Protein AF-A0A429HU48-F1 (afdb_monomer_lite)

Radius of gyration: 18.08 Å; chains: 1; bounding box: 43×21×58 Å

Structure (mmCIF, N/CA/C/O backbone):
data_AF-A0A429HU48-F1
#
_entry.id   AF-A0A429HU48-F1
#
loop_
_atom_site.group_PDB
_atom_site.id
_atom_site.type_symbol
_atom_site.label_atom_id
_atom_site.label_alt_id
_atom_site.label_comp_id
_atom_site.label_asym_id
_atom_site.label_entity_id
_atom_site.label_seq_id
_atom_site.pdbx_PDB_ins_code
_atom_site.Cartn_x
_atom_site.Cartn_y
_atom_site.Cartn_z
_atom_site.occupancy
_atom_site.B_iso_or_equiv
_atom_site.auth_seq_id
_atom_site.auth_comp_id
_atom_site.auth_asym_id
_atom_site.auth_atom_id
_atom_site.pdbx_PDB_model_num
ATOM 1 N N . MET A 1 1 ? 22.493 7.304 -34.232 1.00 43.69 1 MET A N 1
ATOM 2 C CA . MET A 1 1 ? 21.731 7.972 -33.151 1.00 43.69 1 MET A CA 1
ATOM 3 C C . MET A 1 1 ? 20.781 6.938 -32.561 1.00 43.69 1 MET A C 1
ATOM 5 O O . MET A 1 1 ? 19.873 6.539 -33.265 1.00 43.69 1 MET A O 1
ATOM 9 N N . GLY A 1 2 ? 21.033 6.411 -31.359 1.00 46.59 2 GLY A N 1
ATOM 10 C CA . GLY A 1 2 ? 20.205 5.325 -30.792 1.00 46.59 2 GLY A CA 1
ATOM 11 C C . GLY A 1 2 ? 20.497 4.982 -29.325 1.00 46.59 2 GLY A C 1
ATOM 12 O O . GLY A 1 2 ? 19.596 4.591 -28.599 1.00 46.59 2 GLY A O 1
ATOM 13 N N . ALA A 1 3 ? 21.720 5.232 -28.844 1.00 49.31 3 ALA A N 1
ATOM 14 C CA . ALA A 1 3 ? 22.114 4.917 -27.465 1.00 49.31 3 ALA A CA 1
ATOM 15 C C . ALA A 1 3 ? 21.626 5.936 -26.408 1.00 49.31 3 ALA A C 1
ATOM 17 O O . ALA A 1 3 ? 21.449 5.587 -25.245 1.00 49.31 3 ALA A O 1
ATOM 18 N N . SER A 1 4 ? 21.368 7.192 -26.800 1.00 55.88 4 SER A N 1
ATOM 19 C CA . SER A 1 4 ? 21.021 8.264 -25.849 1.00 55.88 4 SER A CA 1
ATOM 20 C C . SER A 1 4 ? 19.581 8.193 -25.334 1.00 55.88 4 SER A C 1
ATOM 22 O O . SER A 1 4 ? 19.319 8.709 -24.256 1.00 55.88 4 SER A O 1
ATOM 24 N N . GLY A 1 5 ? 18.656 7.571 -26.076 1.00 51.62 5 GLY A N 1
ATOM 25 C CA . GLY A 1 5 ? 17.252 7.440 -25.664 1.00 51.62 5 GLY A CA 1
ATOM 26 C C . GLY A 1 5 ? 17.041 6.303 -24.664 1.00 51.62 5 GLY A C 1
ATOM 27 O O . GLY A 1 5 ? 16.379 6.491 -23.649 1.00 51.62 5 GLY A O 1
ATOM 28 N N . ALA A 1 6 ? 17.677 5.150 -24.896 1.00 52.59 6 ALA A N 1
ATOM 29 C CA . ALA A 1 6 ? 17.560 3.980 -24.026 1.00 52.59 6 ALA A CA 1
ATOM 30 C C . ALA A 1 6 ? 18.127 4.234 -22.617 1.00 52.59 6 ALA A C 1
ATOM 32 O O . ALA A 1 6 ? 17.480 3.909 -21.627 1.00 52.59 6 ALA A O 1
ATOM 33 N N . ALA A 1 7 ? 19.282 4.902 -22.512 1.00 57.09 7 ALA A N 1
ATOM 34 C CA . ALA A 1 7 ? 19.872 5.262 -21.221 1.00 57.09 7 ALA A CA 1
ATOM 35 C C . ALA A 1 7 ? 19.016 6.275 -20.432 1.00 57.09 7 ALA A C 1
ATOM 37 O O . ALA A 1 7 ? 18.936 6.208 -19.206 1.00 57.09 7 ALA A O 1
ATOM 38 N N . GLN A 1 8 ? 18.348 7.200 -21.130 1.00 58.97 8 GLN A N 1
ATOM 39 C CA . GLN A 1 8 ? 17.476 8.202 -20.512 1.00 58.97 8 GLN A CA 1
ATOM 40 C C . GLN A 1 8 ? 16.180 7.575 -19.989 1.00 58.97 8 GLN A C 1
ATOM 42 O O . GLN A 1 8 ? 15.755 7.874 -18.874 1.00 58.97 8 GLN A O 1
ATOM 47 N N . VAL A 1 9 ? 15.603 6.651 -20.761 1.00 57.47 9 VAL A N 1
ATOM 48 C CA . VAL A 1 9 ? 14.434 5.858 -20.363 1.00 57.47 9 VAL A CA 1
ATOM 49 C C . VAL A 1 9 ? 14.780 4.948 -19.182 1.00 57.47 9 VAL A C 1
ATOM 51 O O . VAL A 1 9 ? 14.068 4.959 -18.183 1.00 57.47 9 VAL A O 1
ATOM 54 N N . TYR A 1 10 ? 15.915 4.247 -19.226 1.00 58.50 10 TYR A N 1
ATOM 55 C CA . TYR A 1 10 ? 16.376 3.392 -18.128 1.00 58.50 10 TYR A CA 1
ATOM 56 C C . TYR A 1 10 ? 16.633 4.178 -16.829 1.00 58.50 10 TYR A C 1
ATOM 58 O O . TYR A 1 10 ? 16.261 3.741 -15.737 1.00 58.50 10 TYR A O 1
ATOM 66 N N . GLY A 1 11 ? 17.220 5.376 -16.933 1.00 61.34 11 GLY A N 1
ATOM 67 C CA . GLY A 1 11 ? 17.432 6.270 -15.793 1.00 61.34 11 GLY A CA 1
ATOM 68 C C . GLY A 1 11 ? 16.130 6.811 -15.193 1.00 61.34 11 GLY A C 1
ATOM 69 O O . GLY A 1 11 ? 16.027 6.928 -13.971 1.00 61.34 11 GLY A O 1
ATOM 70 N N . ALA A 1 12 ? 15.127 7.103 -16.026 1.00 65.81 12 ALA A N 1
ATOM 71 C CA . ALA A 1 12 ? 13.798 7.510 -15.570 1.00 65.81 12 ALA A CA 1
ATOM 72 C C . ALA A 1 12 ? 13.079 6.362 -14.844 1.00 65.81 12 ALA A C 1
ATOM 74 O O . ALA A 1 12 ? 12.604 6.560 -13.730 1.00 65.81 12 ALA A O 1
ATOM 75 N N . ILE A 1 13 ? 13.103 5.152 -15.417 1.00 63.16 13 ILE A N 1
ATOM 76 C CA . ILE A 1 13 ? 12.556 3.933 -14.801 1.00 63.16 13 ILE A CA 1
ATOM 77 C C . ILE A 1 13 ? 13.211 3.697 -13.436 1.00 63.16 13 ILE A C 1
ATOM 79 O O . ILE A 1 13 ? 12.523 3.621 -12.421 1.00 63.16 13 ILE A O 1
ATOM 83 N N . SER A 1 14 ? 14.543 3.670 -13.378 1.00 65.44 14 SER A N 1
ATOM 84 C CA . SER A 1 14 ? 15.282 3.426 -12.131 1.00 65.44 14 SER A CA 1
ATOM 85 C C . SER A 1 14 ? 14.935 4.435 -11.030 1.00 65.44 14 SER A C 1
ATOM 87 O O . SER A 1 14 ? 14.810 4.061 -9.863 1.00 65.44 14 SER A O 1
ATOM 89 N N . ARG A 1 15 ? 14.739 5.712 -11.389 1.00 70.12 15 ARG A N 1
ATOM 90 C CA . ARG A 1 15 ? 14.335 6.762 -10.444 1.00 70.12 15 ARG A CA 1
ATOM 91 C C . ARG A 1 15 ? 12.919 6.536 -9.922 1.00 70.12 15 ARG A C 1
ATOM 93 O O . ARG A 1 15 ? 12.733 6.543 -8.707 1.00 70.12 15 ARG A O 1
ATOM 100 N N . THR A 1 16 ? 11.959 6.263 -10.804 1.00 67.62 16 THR A N 1
ATOM 101 C CA . THR A 1 16 ? 10.581 5.956 -10.401 1.00 67.62 16 THR A CA 1
ATOM 102 C C . THR A 1 16 ? 10.537 4.747 -9.468 1.00 67.62 16 THR A C 1
ATOM 104 O O . THR A 1 16 ? 9.899 4.801 -8.420 1.00 67.62 16 THR A O 1
ATOM 107 N N . TYR A 1 17 ? 11.260 3.670 -9.786 1.00 64.56 17 TYR A N 1
ATOM 108 C CA . TYR A 1 17 ? 11.300 2.477 -8.936 1.00 64.56 17 TYR A CA 1
ATOM 109 C C . TYR A 1 17 ? 11.971 2.735 -7.574 1.00 64.56 17 TYR A C 1
ATOM 111 O O . TYR A 1 17 ? 11.567 2.139 -6.575 1.00 64.56 17 TYR A O 1
ATOM 119 N N . ALA A 1 18 ? 12.945 3.647 -7.489 1.00 68.94 18 ALA A N 1
ATOM 120 C CA . ALA A 1 18 ? 13.547 4.055 -6.218 1.00 68.94 18 ALA A CA 1
ATOM 121 C C . ALA A 1 18 ? 12.594 4.911 -5.358 1.00 68.94 18 ALA A C 1
ATOM 123 O O . ALA A 1 18 ? 12.489 4.702 -4.143 1.00 68.94 18 ALA A O 1
ATOM 124 N N . GLU A 1 19 ? 11.861 5.842 -5.974 1.00 72.81 19 GLU A N 1
ATOM 125 C CA . GLU A 1 19 ? 10.809 6.627 -5.309 1.00 72.81 19 GLU A CA 1
ATOM 126 C C . GLU A 1 19 ? 9.692 5.715 -4.791 1.00 72.81 19 GLU A C 1
ATOM 128 O O . GLU A 1 19 ? 9.242 5.842 -3.648 1.00 72.81 19 GLU A O 1
ATOM 133 N N . LEU A 1 20 ? 9.321 4.725 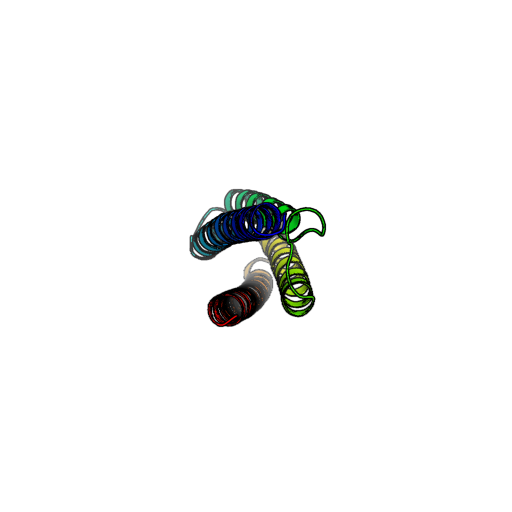-5.599 1.00 68.12 20 LEU A N 1
ATOM 134 C CA . LEU A 1 20 ? 8.348 3.701 -5.266 1.00 68.12 20 LEU A CA 1
ATOM 135 C C . LEU A 1 20 ? 8.805 2.838 -4.083 1.00 68.12 20 LEU A C 1
ATOM 137 O O . LEU A 1 20 ? 8.070 2.692 -3.108 1.00 68.12 20 LEU A O 1
ATOM 141 N N . ALA A 1 21 ? 10.039 2.326 -4.115 1.00 67.56 21 ALA A N 1
ATOM 142 C CA . ALA A 1 21 ? 10.621 1.564 -3.010 1.00 67.56 21 ALA A CA 1
ATOM 143 C C . ALA A 1 21 ? 10.645 2.377 -1.702 1.00 67.56 21 ALA A C 1
ATOM 145 O O . ALA A 1 21 ? 10.334 1.851 -0.631 1.00 67.56 21 ALA A O 1
ATOM 146 N N . THR A 1 22 ? 10.943 3.676 -1.793 1.00 72.44 22 THR A N 1
ATOM 147 C CA . THR A 1 22 ? 10.913 4.599 -0.650 1.00 72.44 22 THR A CA 1
ATOM 148 C C . THR A 1 22 ? 9.498 4.760 -0.091 1.00 72.44 22 THR A C 1
ATOM 150 O O . THR A 1 22 ? 9.299 4.657 1.122 1.00 72.44 22 THR A O 1
ATOM 153 N N . ALA A 1 23 ? 8.502 4.976 -0.957 1.00 69.81 23 ALA A N 1
ATOM 154 C CA . ALA A 1 23 ? 7.103 5.111 -0.554 1.00 69.81 23 ALA A CA 1
ATOM 155 C C . ALA A 1 23 ? 6.573 3.828 0.112 1.00 69.81 23 ALA A C 1
ATOM 157 O O . ALA A 1 23 ? 5.928 3.906 1.160 1.00 69.81 23 ALA A O 1
ATOM 158 N N . LEU A 1 24 ? 6.909 2.657 -0.440 1.00 65.00 24 LEU A N 1
ATOM 159 C CA . LEU A 1 24 ? 6.547 1.348 0.112 1.00 65.00 24 LEU A CA 1
ATOM 160 C C . LEU A 1 24 ? 7.190 1.096 1.478 1.00 65.00 24 LEU A C 1
ATOM 162 O O . LEU A 1 24 ? 6.507 0.678 2.411 1.00 65.00 24 LEU A O 1
ATOM 166 N N . SER A 1 25 ? 8.488 1.375 1.620 1.00 70.06 25 SER A N 1
ATOM 167 C CA . SER A 1 25 ? 9.215 1.195 2.882 1.00 70.06 25 SER A CA 1
ATOM 168 C C . SER A 1 25 ? 8.662 2.098 3.992 1.00 70.06 25 SER A C 1
ATOM 170 O O . SER A 1 25 ? 8.440 1.660 5.127 1.00 70.06 25 SER A O 1
ATOM 172 N N . ALA A 1 26 ? 8.341 3.349 3.648 1.00 73.06 26 ALA A N 1
ATOM 173 C CA . ALA A 1 26 ? 7.704 4.281 4.569 1.00 73.06 26 ALA A CA 1
ATOM 174 C C . ALA A 1 26 ? 6.299 3.811 4.974 1.00 73.06 26 ALA A C 1
ATOM 176 O O . ALA A 1 26 ? 5.963 3.844 6.156 1.00 73.06 26 ALA A O 1
ATOM 177 N N . LEU A 1 27 ? 5.494 3.330 4.023 1.00 69.50 27 LEU A N 1
ATOM 178 C CA . LEU A 1 27 ? 4.168 2.787 4.308 1.00 69.50 27 LEU A CA 1
ATOM 179 C C . LEU A 1 27 ? 4.244 1.538 5.199 1.00 69.50 27 LEU A C 1
ATOM 181 O O . LEU A 1 27 ? 3.478 1.423 6.153 1.00 69.50 27 LEU A O 1
ATOM 185 N N . HIS A 1 28 ? 5.202 0.644 4.948 1.00 69.81 28 HIS A N 1
ATOM 186 C CA . HIS A 1 28 ? 5.430 -0.544 5.770 1.00 69.81 28 HIS A CA 1
ATOM 187 C C . HIS A 1 28 ? 5.801 -0.178 7.211 1.00 69.81 28 HIS A C 1
ATOM 189 O O . HIS A 1 28 ? 5.252 -0.740 8.156 1.00 69.81 28 HIS A O 1
ATOM 195 N N . THR A 1 29 ? 6.702 0.792 7.380 1.00 74.69 29 THR A N 1
ATOM 196 C CA . THR A 1 29 ? 7.101 1.299 8.700 1.00 74.69 29 THR A CA 1
ATOM 197 C C . THR A 1 29 ? 5.904 1.865 9.453 1.00 74.69 29 THR A C 1
ATOM 199 O O . THR A 1 29 ? 5.662 1.487 10.596 1.00 74.69 29 THR A O 1
ATOM 202 N N . VAL A 1 30 ? 5.105 2.709 8.795 1.00 72.94 30 VAL A N 1
ATOM 203 C CA . VAL A 1 30 ? 3.913 3.305 9.404 1.00 72.94 30 VAL A CA 1
ATOM 204 C C . VAL A 1 30 ? 2.915 2.217 9.804 1.00 72.94 30 VAL A C 1
ATOM 206 O O . VAL A 1 30 ? 2.501 2.187 10.955 1.00 72.94 30 VAL A O 1
ATOM 209 N N . LEU A 1 31 ? 2.598 1.265 8.918 1.00 67.25 31 LEU A N 1
ATOM 210 C CA . LEU A 1 31 ? 1.697 0.150 9.238 1.00 67.25 31 LEU A CA 1
ATOM 211 C C . LEU A 1 31 ? 2.220 -0.731 10.384 1.00 67.25 31 LEU A C 1
ATOM 213 O O . LEU A 1 31 ? 1.421 -1.311 11.119 1.00 67.25 31 LEU A O 1
ATOM 217 N N . ALA A 1 32 ? 3.540 -0.844 10.547 1.00 71.06 32 ALA A N 1
ATOM 218 C CA . ALA A 1 32 ? 4.166 -1.595 11.630 1.00 71.06 32 ALA A CA 1
ATOM 219 C C . ALA A 1 32 ? 4.085 -0.879 12.991 1.00 71.06 32 ALA A C 1
ATOM 221 O O . ALA A 1 32 ? 3.939 -1.552 14.016 1.00 71.06 32 ALA A O 1
ATOM 222 N N . GLU A 1 33 ? 4.152 0.454 13.012 1.00 72.88 33 GLU A N 1
ATOM 223 C CA . GLU A 1 33 ? 4.136 1.254 14.236 1.00 72.88 33 GLU A CA 1
ATOM 224 C C . GLU A 1 33 ? 2.778 1.214 14.961 1.00 72.88 33 GLU A C 1
ATOM 226 O O . GLU A 1 33 ? 1.703 1.288 14.368 1.00 72.88 33 GLU A O 1
ATOM 231 N N . ARG A 1 34 ? 2.821 1.157 16.299 1.00 64.00 34 ARG A N 1
ATOM 232 C CA . ARG A 1 34 ? 1.649 1.395 17.154 1.00 64.00 34 ARG A CA 1
ATOM 233 C C . ARG A 1 34 ? 1.613 2.877 17.530 1.00 64.00 34 ARG A C 1
ATOM 235 O O . ARG A 1 34 ? 2.297 3.291 18.462 1.00 64.00 34 ARG A O 1
ATOM 242 N N . ARG A 1 35 ? 0.845 3.674 16.785 1.00 67.38 35 ARG A N 1
ATOM 243 C CA . ARG A 1 35 ? 0.662 5.125 16.990 1.00 67.38 35 ARG A CA 1
ATOM 244 C C . ARG A 1 35 ? -0.792 5.471 17.328 1.00 67.38 35 ARG A C 1
ATOM 246 O O . ARG A 1 35 ? -1.678 4.659 17.044 1.00 67.38 35 ARG A O 1
ATOM 253 N N . PRO A 1 36 ? -1.054 6.663 17.904 1.00 72.38 36 PRO A N 1
ATOM 254 C CA . PRO A 1 36 ? -2.405 7.205 17.998 1.00 72.38 36 PRO A CA 1
ATOM 255 C C . PRO A 1 36 ? -3.104 7.175 16.636 1.00 72.38 36 PRO A C 1
ATOM 257 O O . PRO A 1 36 ? -2.483 7.417 15.601 1.00 72.38 36 PRO A O 1
ATOM 260 N N . VAL A 1 37 ? -4.400 6.859 16.642 1.00 69.81 37 VAL A N 1
ATOM 261 C CA . VAL A 1 37 ? -5.145 6.506 15.425 1.00 69.81 37 VAL A CA 1
ATOM 262 C C . VAL A 1 37 ? -5.111 7.618 14.369 1.00 69.81 37 VAL A C 1
ATOM 264 O O . VAL A 1 37 ? -4.911 7.325 13.194 1.00 69.81 37 VAL A O 1
ATOM 267 N N . GLN A 1 38 ? -5.232 8.884 14.781 1.00 69.50 38 GLN A N 1
ATOM 268 C CA . GLN A 1 38 ? -5.213 10.042 13.876 1.00 69.50 38 GLN A CA 1
ATOM 269 C C . GLN A 1 38 ? -3.853 10.250 13.196 1.00 69.50 38 GLN A C 1
ATOM 271 O O . GLN A 1 38 ? -3.799 10.310 11.971 1.00 69.50 38 GLN A O 1
ATOM 276 N N . GLU A 1 39 ? -2.755 10.264 13.959 1.00 73.94 39 GLU A N 1
ATOM 277 C CA . GLU A 1 39 ? -1.400 10.416 13.402 1.00 73.94 39 GLU A CA 1
ATOM 278 C C . GLU A 1 39 ? -1.048 9.286 12.426 1.00 73.94 39 GLU A C 1
ATOM 280 O O . GLU A 1 39 ? -0.342 9.498 11.437 1.00 73.94 39 GLU A O 1
ATOM 285 N N . LEU A 1 40 ? -1.535 8.069 12.700 1.00 73.19 40 LEU A N 1
ATOM 286 C CA . LEU A 1 40 ? -1.329 6.934 11.810 1.00 73.19 40 LEU A CA 1
ATOM 287 C C . LEU A 1 40 ? -2.072 7.127 10.485 1.00 73.19 40 LEU A C 1
ATOM 289 O O . LEU A 1 40 ? -1.480 6.924 9.428 1.00 73.19 40 LEU A O 1
ATOM 293 N N . VAL A 1 41 ? -3.343 7.535 10.536 1.00 76.75 41 VAL A N 1
ATOM 294 C CA . VAL A 1 41 ? -4.173 7.758 9.343 1.00 76.75 41 VAL A CA 1
ATOM 295 C C . VAL A 1 41 ? -3.563 8.829 8.447 1.00 76.75 41 VAL A C 1
ATOM 297 O O . VAL A 1 41 ? -3.356 8.566 7.266 1.00 76.75 41 VAL A O 1
ATOM 300 N N . GLU A 1 42 ? -3.203 9.985 9.005 1.00 79.31 42 GLU A N 1
ATOM 301 C CA . GLU A 1 42 ? -2.610 11.089 8.239 1.00 79.31 42 GLU A CA 1
ATOM 302 C C . GLU A 1 42 ? -1.331 10.650 7.516 1.00 79.31 42 GLU A C 1
ATOM 304 O O . GLU A 1 42 ? -1.152 10.910 6.324 1.00 79.3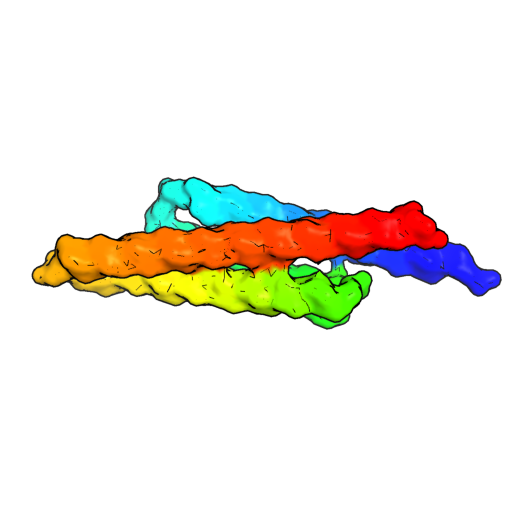1 42 GLU A O 1
ATOM 309 N N . ARG A 1 43 ? -0.458 9.907 8.209 1.00 77.06 43 ARG A N 1
ATOM 310 C CA . ARG A 1 43 ? 0.781 9.388 7.618 1.00 77.06 43 ARG A CA 1
ATOM 311 C C . ARG A 1 43 ? 0.522 8.320 6.560 1.00 77.06 43 ARG A C 1
ATOM 313 O O . ARG A 1 43 ? 1.190 8.333 5.528 1.00 77.06 43 ARG A O 1
ATOM 320 N N . VAL A 1 44 ? -0.414 7.396 6.785 1.00 78.81 44 VAL A N 1
ATOM 321 C CA . VAL A 1 44 ? -0.776 6.377 5.784 1.00 78.81 44 VAL A CA 1
ATOM 322 C C . VAL A 1 44 ? -1.332 7.041 4.528 1.00 78.81 44 VAL A C 1
ATOM 324 O O . VAL A 1 44 ? -0.915 6.687 3.427 1.00 78.81 44 VAL A O 1
ATOM 327 N N . GLU A 1 45 ? -2.203 8.038 4.669 1.00 80.69 45 GLU A N 1
ATOM 328 C CA . GLU A 1 45 ? -2.774 8.768 3.535 1.00 80.69 45 GLU A CA 1
ATOM 329 C C . GLU A 1 45 ? -1.728 9.573 2.763 1.00 80.69 45 GLU A C 1
ATOM 331 O O . GLU A 1 45 ? -1.702 9.512 1.532 1.00 80.69 45 GLU A O 1
ATOM 336 N N . GLU A 1 46 ? -0.818 10.263 3.458 1.00 80.31 46 GLU A N 1
ATOM 337 C CA . GLU A 1 46 ? 0.286 10.988 2.823 1.00 80.31 46 GLU A CA 1
ATOM 338 C C . GLU A 1 46 ? 1.157 10.037 1.982 1.00 80.31 46 GLU A C 1
ATOM 340 O O . GLU A 1 46 ? 1.524 10.339 0.841 1.00 80.31 46 GLU A O 1
ATOM 345 N N . ARG A 1 47 ? 1.485 8.857 2.524 1.00 79.75 47 ARG A N 1
ATOM 346 C CA . ARG A 1 47 ? 2.303 7.854 1.825 1.00 79.75 47 ARG A CA 1
ATOM 347 C C . ARG A 1 47 ? 1.538 7.175 0.688 1.00 79.75 47 ARG A C 1
ATOM 349 O O . ARG A 1 47 ? 2.127 6.965 -0.371 1.00 79.75 47 ARG A O 1
ATOM 356 N N . ARG A 1 48 ? 0.235 6.919 0.848 1.00 81.00 48 ARG A N 1
ATOM 357 C CA . ARG A 1 48 ? -0.654 6.425 -0.219 1.00 81.00 48 ARG A CA 1
ATOM 358 C C . ARG A 1 48 ? -0.731 7.400 -1.392 1.00 81.00 48 ARG A C 1
ATOM 360 O O . ARG A 1 48 ? -0.692 6.975 -2.545 1.00 81.00 48 ARG A O 1
ATOM 367 N N . LEU A 1 49 ? -0.818 8.701 -1.118 1.00 79.06 49 LEU A N 1
ATOM 368 C CA . LEU A 1 49 ? -0.866 9.718 -2.166 1.00 79.06 49 LEU A CA 1
ATOM 369 C C . LEU A 1 49 ? 0.432 9.726 -2.979 1.00 79.06 49 LEU A C 1
ATOM 371 O O . LEU A 1 49 ? 0.386 9.710 -4.206 1.00 79.06 49 LEU A O 1
ATOM 375 N N . ARG A 1 50 ? 1.589 9.668 -2.306 1.00 75.69 50 ARG A N 1
ATOM 376 C CA . ARG A 1 50 ? 2.894 9.550 -2.980 1.00 75.69 50 ARG A CA 1
ATOM 377 C C . ARG A 1 50 ? 2.993 8.279 -3.824 1.00 75.69 50 ARG 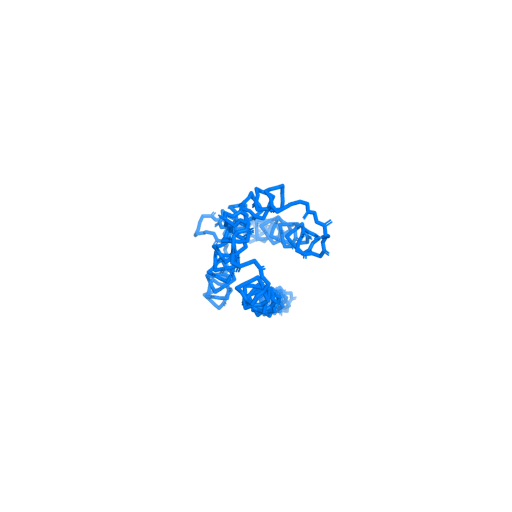A C 1
ATOM 379 O O . ARG A 1 50 ? 3.472 8.348 -4.950 1.00 75.69 50 ARG A O 1
ATOM 386 N N . LEU A 1 51 ? 2.499 7.149 -3.312 1.00 73.94 51 LEU A N 1
ATOM 387 C CA . LEU A 1 51 ? 2.412 5.898 -4.069 1.00 73.94 51 LEU A CA 1
ATOM 388 C C . LEU A 1 51 ? 1.535 6.061 -5.319 1.00 73.94 51 LEU A C 1
ATOM 390 O O . LEU A 1 51 ? 1.950 5.672 -6.401 1.00 73.94 51 LEU A O 1
ATOM 394 N N . SER A 1 52 ? 0.364 6.686 -5.192 1.00 75.69 52 SER A N 1
ATOM 395 C CA . SER A 1 52 ? -0.555 6.916 -6.317 1.00 75.69 52 SER A CA 1
ATOM 396 C C . SER A 1 52 ? 0.075 7.792 -7.403 1.00 75.69 52 SER A C 1
ATOM 398 O O . SER A 1 52 ? -0.073 7.507 -8.588 1.00 75.69 52 SER A O 1
ATOM 400 N N . VAL A 1 53 ? 0.826 8.825 -7.006 1.00 76.31 53 VAL A N 1
ATOM 401 C CA . VAL A 1 53 ? 1.586 9.674 -7.937 1.00 76.31 53 VAL A CA 1
ATOM 402 C C . VAL A 1 53 ? 2.686 8.875 -8.638 1.00 76.31 53 VAL A C 1
ATOM 404 O O . VAL A 1 53 ? 2.812 8.983 -9.853 1.00 76.31 53 VAL A O 1
ATOM 407 N N . ALA A 1 54 ? 3.441 8.051 -7.904 1.00 70.38 54 ALA A N 1
ATOM 408 C CA . ALA A 1 54 ? 4.524 7.231 -8.457 1.00 70.38 54 ALA A CA 1
ATOM 409 C C . ALA A 1 54 ? 4.026 6.116 -9.398 1.00 70.38 54 ALA A C 1
ATOM 411 O O . ALA A 1 54 ? 4.724 5.725 -10.330 1.00 70.38 54 ALA A O 1
ATOM 412 N N . VAL A 1 55 ? 2.819 5.605 -9.152 1.00 67.50 55 VAL A N 1
ATOM 413 C CA . VAL A 1 55 ? 2.172 4.540 -9.931 1.00 67.50 55 VAL A CA 1
ATOM 414 C C . VAL A 1 55 ? 1.430 5.080 -11.157 1.00 67.50 55 VAL A C 1
ATOM 416 O O . VAL A 1 55 ? 1.194 4.336 -12.106 1.00 67.50 55 VAL A O 1
ATOM 419 N N . GLY A 1 56 ? 1.048 6.359 -11.152 1.00 66.94 56 GLY A N 1
ATOM 420 C CA . GLY A 1 56 ? 0.249 6.954 -12.217 1.00 66.94 56 GLY A CA 1
ATOM 421 C C . GLY A 1 56 ? 0.920 6.908 -13.604 1.00 66.94 56 GLY A C 1
ATOM 422 O O . GLY A 1 56 ? 2.148 6.805 -13.702 1.00 66.94 56 GLY A O 1
ATOM 423 N N . PRO A 1 57 ? 0.137 7.070 -14.694 1.00 54.84 57 PRO A N 1
ATOM 424 C CA . PRO A 1 57 ? 0.609 6.912 -16.079 1.00 54.84 57 PRO A CA 1
ATOM 425 C C . PRO A 1 57 ? 1.764 7.842 -16.472 1.00 54.84 57 PRO A C 1
ATOM 427 O O . PRO A 1 57 ? 2.484 7.586 -17.430 1.00 54.84 57 PRO A O 1
ATOM 430 N N . THR A 1 58 ? 1.933 8.948 -15.747 1.00 54.25 58 THR A N 1
ATOM 431 C CA . THR A 1 58 ? 2.994 9.935 -15.967 1.00 54.25 58 THR A CA 1
ATOM 432 C C . THR A 1 58 ? 4.314 9.578 -15.290 1.00 54.25 58 THR A C 1
ATOM 434 O O . THR A 1 58 ? 5.344 10.124 -15.673 1.00 54.25 58 THR A O 1
ATOM 437 N N . ALA A 1 59 ? 4.294 8.719 -14.268 1.00 56.41 59 ALA A N 1
ATOM 438 C CA . ALA A 1 59 ? 5.463 8.423 -13.446 1.00 56.41 59 ALA A CA 1
ATOM 439 C C . ALA A 1 59 ? 6.049 7.039 -13.727 1.00 56.41 59 ALA A C 1
ATOM 441 O O . ALA A 1 59 ? 7.269 6.902 -13.661 1.00 56.41 59 ALA A O 1
ATOM 442 N N . MET A 1 60 ? 5.228 6.039 -14.076 1.00 60.69 60 MET A N 1
ATOM 443 C CA . MET A 1 60 ? 5.689 4.664 -14.280 1.00 60.69 60 MET A CA 1
ATOM 444 C C . MET A 1 60 ? 5.725 4.266 -15.766 1.00 60.69 60 MET A C 1
ATOM 446 O O . MET A 1 60 ? 4.680 3.999 -16.358 1.00 60.69 60 MET A O 1
ATOM 450 N N . PRO A 1 61 ? 6.915 4.135 -16.383 1.00 57.97 61 PRO A N 1
ATOM 451 C CA . PRO A 1 61 ? 7.095 3.429 -17.647 1.00 57.97 61 PRO A CA 1
ATOM 452 C C . PRO A 1 61 ?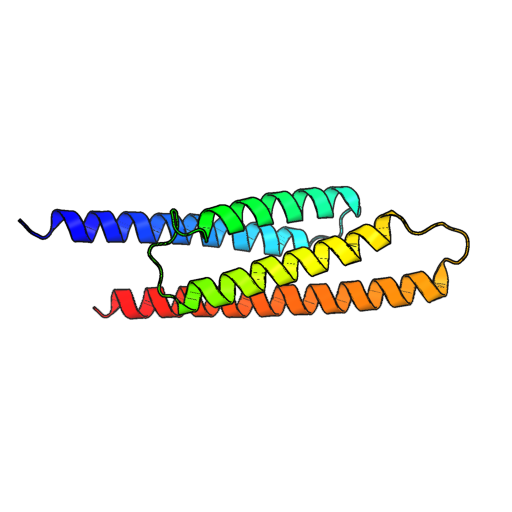 7.187 1.929 -17.321 1.00 57.97 61 PRO A C 1
ATOM 454 O O . PRO A 1 61 ? 8.263 1.334 -17.355 1.00 57.97 61 PRO A O 1
ATOM 457 N N . GLY A 1 62 ? 6.075 1.348 -16.867 1.00 62.38 62 GLY A N 1
ATOM 458 C CA . GLY A 1 62 ? 6.008 -0.021 -16.351 1.00 62.38 62 GLY A CA 1
ATOM 459 C C . GLY A 1 62 ? 5.043 -0.906 -17.150 1.00 62.38 62 GLY A C 1
ATOM 460 O O . GLY A 1 62 ? 4.125 -0.382 -17.781 1.00 62.38 62 GLY A O 1
ATOM 461 N N . PRO A 1 63 ? 5.220 -2.240 -17.138 1.00 66.81 63 PRO A N 1
ATOM 462 C CA . PRO A 1 63 ? 4.273 -3.165 -17.754 1.00 66.81 63 PRO A CA 1
ATOM 463 C C . PRO A 1 63 ? 2.919 -3.136 -17.031 1.00 66.81 63 PRO A C 1
ATOM 465 O O . PRO A 1 63 ? 2.866 -2.922 -15.819 1.00 66.81 63 PRO A O 1
ATOM 468 N N . GLU A 1 64 ? 1.842 -3.411 -17.770 1.00 73.00 64 GLU A N 1
ATOM 469 C CA . GLU A 1 64 ? 0.452 -3.437 -17.276 1.00 73.00 64 GLU A CA 1
ATOM 470 C C . GLU A 1 64 ? 0.294 -4.296 -16.009 1.00 73.00 64 GLU A C 1
ATOM 472 O O . GLU A 1 64 ? -0.390 -3.898 -15.068 1.00 73.00 64 GLU A O 1
ATOM 477 N N . GLU A 1 65 ? 1.056 -5.394 -15.913 1.00 72.50 65 GLU A N 1
ATOM 478 C CA . GLU A 1 65 ? 1.068 -6.277 -14.742 1.00 72.50 65 GLU A CA 1
ATOM 479 C C . GLU A 1 65 ? 1.405 -5.535 -13.437 1.00 72.50 65 GLU A C 1
ATOM 481 O O . GLU A 1 65 ? 0.851 -5.877 -12.402 1.00 72.50 65 GLU A O 1
ATOM 486 N N . VAL A 1 66 ? 2.269 -4.510 -13.459 1.00 75.12 66 VAL A N 1
ATOM 487 C CA . VAL A 1 66 ? 2.626 -3.714 -12.269 1.00 75.12 66 VAL A CA 1
ATOM 488 C C . VAL A 1 66 ? 1.527 -2.710 -11.938 1.00 75.12 66 VAL A C 1
ATOM 490 O O . VAL A 1 66 ? 1.263 -2.474 -10.758 1.00 75.12 66 VAL A O 1
ATOM 493 N N . ALA A 1 67 ? 0.867 -2.148 -12.954 1.00 76.75 67 ALA A N 1
ATOM 494 C CA . ALA A 1 67 ? -0.227 -1.199 -12.777 1.00 76.75 67 ALA A CA 1
ATOM 495 C C . ALA A 1 67 ? -1.426 -1.848 -12.066 1.00 76.75 67 ALA A C 1
ATOM 497 O O . ALA A 1 67 ? -1.952 -1.274 -11.112 1.00 76.75 67 ALA A O 1
ATOM 498 N N . ASP A 1 68 ? -1.790 -3.075 -12.443 1.00 81.19 68 ASP A N 1
ATOM 499 C CA . ASP A 1 68 ? -2.896 -3.808 -11.819 1.00 81.19 68 ASP A CA 1
ATOM 500 C C . ASP A 1 68 ? -2.647 -4.084 -10.331 1.00 81.19 68 ASP A C 1
ATOM 502 O O . ASP A 1 68 ? -3.500 -3.800 -9.480 1.00 81.19 68 ASP A O 1
ATOM 506 N N . VAL A 1 69 ? -1.453 -4.582 -9.977 1.00 81.12 69 VAL A N 1
ATOM 507 C CA . VAL A 1 69 ? -1.130 -4.846 -8.563 1.00 81.12 69 VAL A CA 1
ATOM 508 C C . VAL A 1 69 ? -1.011 -3.550 -7.763 1.00 81.12 69 VAL A C 1
ATOM 510 O O . VAL A 1 69 ? -1.290 -3.540 -6.563 1.00 81.12 69 VAL A O 1
ATOM 513 N N . ALA A 1 70 ? -0.628 -2.447 -8.409 1.00 78.25 70 ALA A N 1
ATOM 514 C CA . ALA A 1 70 ? -0.579 -1.139 -7.775 1.00 78.25 70 ALA A CA 1
ATOM 515 C C . ALA A 1 70 ? -1.976 -0.597 -7.458 1.00 78.25 70 ALA A C 1
ATOM 517 O O . ALA A 1 70 ? -2.211 -0.117 -6.349 1.00 78.25 70 ALA A O 1
ATOM 518 N N . CYS A 1 71 ? -2.915 -0.715 -8.400 1.00 80.75 71 CYS A N 1
ATOM 519 C CA . CYS A 1 71 ? -4.319 -0.370 -8.190 1.00 80.75 71 CYS A CA 1
ATOM 520 C C . CYS A 1 71 ? -4.917 -1.185 -7.035 1.00 80.75 71 CYS A C 1
ATOM 522 O O . CYS A 1 71 ? -5.560 -0.620 -6.148 1.00 80.75 71 CYS A O 1
ATOM 524 N N . ALA A 1 72 ? -4.638 -2.493 -6.991 1.00 84.50 72 ALA A N 1
ATOM 525 C CA . ALA A 1 72 ? -5.061 -3.357 -5.891 1.00 84.50 72 ALA A CA 1
ATOM 526 C C . ALA A 1 72 ? -4.470 -2.912 -4.540 1.00 84.50 72 ALA A C 1
ATOM 528 O O . ALA A 1 72 ? -5.185 -2.856 -3.539 1.00 84.50 72 ALA A O 1
ATOM 529 N N . LEU A 1 73 ? -3.186 -2.541 -4.508 1.00 81.75 73 LEU A N 1
ATOM 530 C CA . LEU A 1 73 ? -2.524 -2.021 -3.311 1.00 81.75 73 LEU A CA 1
ATOM 531 C C . LEU A 1 73 ? -3.140 -0.701 -2.827 1.00 81.75 73 LEU A C 1
ATOM 533 O O . LEU A 1 73 ? -3.433 -0.570 -1.640 1.00 81.75 73 LEU A O 1
ATOM 537 N N . ILE A 1 74 ? -3.369 0.260 -3.725 1.00 81.94 74 ILE A N 1
ATOM 538 C CA . ILE A 1 74 ? -4.002 1.543 -3.383 1.00 81.94 74 ILE A CA 1
ATOM 539 C C . ILE A 1 74 ? -5.395 1.300 -2.785 1.00 81.94 74 ILE A C 1
ATOM 541 O O . ILE A 1 74 ? -5.695 1.830 -1.714 1.00 81.94 74 ILE A O 1
ATOM 545 N N . GLY A 1 75 ? -6.197 0.427 -3.404 1.00 83.19 75 GLY A N 1
ATOM 546 C CA . GLY A 1 75 ? -7.521 0.056 -2.899 1.00 83.19 75 GLY A CA 1
ATOM 547 C C . GLY A 1 75 ? -7.486 -0.632 -1.527 1.00 83.19 75 GLY A C 1
ATOM 548 O O . GLY A 1 75 ? -8.311 -0.330 -0.664 1.00 83.19 75 GLY A O 1
ATOM 549 N N . ALA A 1 76 ? -6.511 -1.512 -1.280 1.00 84.38 76 ALA A N 1
ATOM 550 C CA . ALA A 1 76 ? -6.340 -2.157 0.023 1.00 84.38 76 ALA A CA 1
ATOM 551 C C . ALA A 1 76 ? -5.968 -1.150 1.127 1.00 84.38 76 ALA A C 1
ATOM 553 O O . ALA A 1 76 ? -6.482 -1.235 2.245 1.00 84.38 76 ALA A O 1
ATOM 554 N N . ILE A 1 77 ? -5.121 -0.163 0.812 1.00 80.38 77 ILE A N 1
ATOM 555 C CA . ILE A 1 77 ? -4.761 0.915 1.744 1.00 80.38 77 ILE A CA 1
ATOM 556 C C . ILE A 1 77 ? -5.973 1.811 2.031 1.00 80.38 77 ILE A C 1
ATOM 558 O O . ILE A 1 77 ? -6.191 2.175 3.186 1.00 80.38 77 ILE A O 1
ATOM 562 N N . ASP A 1 78 ? -6.793 2.123 1.025 1.00 84.88 78 ASP A N 1
ATOM 563 C CA . ASP A 1 78 ? -8.032 2.889 1.215 1.00 84.88 78 ASP A CA 1
ATOM 564 C C . ASP A 1 78 ? -9.009 2.167 2.140 1.00 84.88 78 ASP A C 1
ATOM 566 O O . ASP A 1 78 ? -9.505 2.749 3.108 1.00 84.88 78 ASP A O 1
ATOM 570 N N . ALA A 1 79 ? -9.235 0.875 1.897 1.00 85.50 79 ALA A N 1
ATOM 571 C CA . ALA A 1 79 ? -10.082 0.050 2.748 1.00 85.50 79 ALA A CA 1
ATOM 572 C C . ALA A 1 79 ? -9.545 -0.030 4.188 1.00 85.50 79 ALA A C 1
ATOM 574 O O . ALA A 1 79 ? -10.325 0.012 5.142 1.00 85.50 79 ALA A O 1
ATOM 575 N N . PHE A 1 80 ? -8.220 -0.107 4.357 1.00 82.31 80 PHE A N 1
ATOM 576 C CA . PHE A 1 80 ? -7.580 -0.035 5.668 1.00 82.31 80 PHE A CA 1
ATOM 577 C C . PHE A 1 80 ? -7.855 1.306 6.360 1.00 82.31 80 PHE A C 1
ATOM 579 O O . PHE A 1 80 ? -8.341 1.304 7.489 1.00 82.31 80 PHE A O 1
ATOM 586 N N . VAL A 1 81 ? -7.616 2.440 5.691 1.00 81.69 81 VAL A N 1
ATOM 587 C CA . VAL A 1 81 ? -7.832 3.783 6.259 1.00 81.69 81 VAL A CA 1
ATOM 588 C C . VAL A 1 81 ? -9.287 3.992 6.675 1.00 81.69 81 VAL A C 1
ATOM 590 O O . VAL A 1 81 ? -9.535 4.527 7.756 1.00 81.69 81 VAL A O 1
ATOM 593 N N . VAL A 1 82 ? -10.251 3.547 5.864 1.00 85.88 82 VAL A N 1
ATOM 594 C CA . VAL A 1 82 ? -11.686 3.654 6.178 1.00 85.88 82 VAL A CA 1
ATOM 595 C C . VAL A 1 82 ? -12.022 2.926 7.479 1.00 85.88 82 VAL A C 1
ATOM 597 O O . VAL A 1 82 ? -12.556 3.538 8.402 1.00 85.88 82 VAL A O 1
ATOM 600 N N . VAL A 1 83 ? -11.649 1.649 7.597 1.00 80.88 83 VAL A N 1
ATOM 601 C CA . VAL A 1 83 ? -11.948 0.849 8.798 1.00 80.88 83 VAL A CA 1
ATOM 602 C C . VAL A 1 83 ? -11.172 1.365 10.017 1.00 80.88 83 VAL A C 1
ATOM 604 O O . VAL A 1 83 ? -11.682 1.353 11.136 1.00 80.88 83 VAL A O 1
ATOM 607 N N . TYR A 1 84 ? -9.953 1.868 9.823 1.00 73.88 84 TYR A N 1
ATOM 608 C CA . TYR A 1 84 ? -9.145 2.424 10.907 1.00 73.88 84 TYR A CA 1
ATOM 609 C C . TYR A 1 84 ? -9.700 3.764 11.424 1.00 73.88 84 TYR A C 1
ATOM 611 O O . TYR A 1 84 ? -9.634 4.039 12.622 1.00 73.88 84 TYR A O 1
ATOM 619 N N . ARG A 1 85 ? -10.319 4.576 10.554 1.00 78.00 85 ARG A N 1
ATOM 620 C CA . ARG A 1 85 ? -11.055 5.792 10.940 1.00 78.00 85 ARG A CA 1
ATOM 621 C C . ARG A 1 85 ? -12.298 5.490 11.764 1.00 78.00 85 ARG A C 1
ATOM 623 O O . ARG A 1 85 ? -12.574 6.235 12.697 1.00 78.00 85 ARG A O 1
ATOM 630 N N . GLU A 1 86 ? -13.014 4.401 11.487 1.00 78.06 86 GLU A N 1
ATOM 631 C CA . GLU A 1 86 ? -14.145 3.979 12.331 1.00 78.06 86 GLU A CA 1
ATOM 632 C C . GLU A 1 86 ? -13.709 3.773 13.792 1.00 78.06 86 GLU A C 1
ATOM 634 O O . GLU A 1 86 ? -14.444 4.121 14.716 1.00 78.06 86 GLU A O 1
ATOM 639 N N . LEU A 1 87 ? -12.475 3.302 14.006 1.00 70.50 87 LEU A N 1
ATOM 640 C CA . LEU A 1 87 ? -11.878 3.139 15.332 1.00 70.50 87 LEU A CA 1
ATOM 641 C C . LEU A 1 87 ? -11.672 4.485 16.056 1.00 70.50 87 LEU A C 1
ATOM 643 O O . LEU A 1 87 ? -11.764 4.540 17.279 1.00 70.50 87 LEU A O 1
ATOM 647 N N . ALA A 1 88 ? -11.453 5.579 15.318 1.00 68.69 88 ALA A N 1
ATOM 648 C CA . ALA A 1 88 ? -11.293 6.927 15.875 1.00 68.69 88 ALA A CA 1
ATOM 649 C C . ALA A 1 88 ? -12.616 7.591 16.302 1.00 68.69 88 ALA A C 1
ATOM 651 O O . ALA A 1 88 ? -12.586 8.539 17.083 1.00 68.69 88 ALA A O 1
ATOM 652 N N . VAL A 1 89 ? -13.756 7.140 15.765 1.00 70.25 89 VAL A N 1
ATOM 653 C CA . VAL A 1 89 ? -15.066 7.813 15.901 1.00 70.25 89 VAL A CA 1
ATOM 654 C C . VAL A 1 89 ? -16.036 7.028 16.803 1.00 70.25 89 VAL A C 1
ATOM 656 O O . VAL A 1 89 ? -17.133 7.500 17.094 1.00 70.25 89 VAL A O 1
ATOM 659 N N . LEU A 1 90 ? -15.647 5.841 17.285 1.00 64.06 90 LEU A N 1
ATOM 660 C CA . LEU A 1 90 ? -16.496 4.997 18.133 1.00 64.06 90 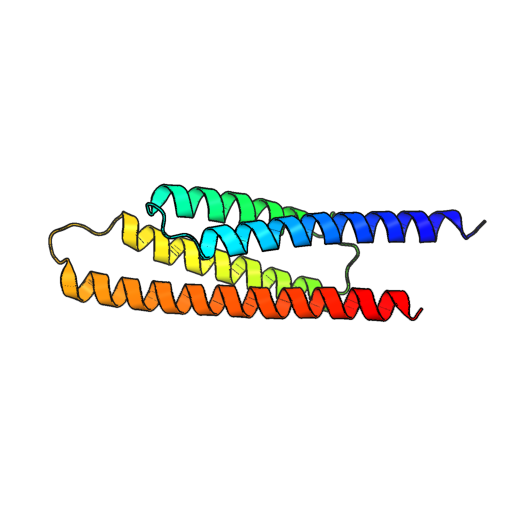LEU A CA 1
ATOM 661 C C . LEU A 1 90 ? -16.900 5.708 19.446 1.00 64.06 90 LEU A C 1
ATOM 663 O O . LEU A 1 90 ? -16.029 6.082 20.234 1.00 64.06 90 LEU A O 1
ATOM 667 N N . PRO A 1 91 ? -18.213 5.875 19.718 1.00 57.53 91 PRO A N 1
ATOM 668 C CA . PRO A 1 91 ? -18.699 6.423 20.981 1.00 57.53 91 PRO A CA 1
ATOM 669 C C . PRO A 1 91 ? -18.452 5.451 22.140 1.00 57.53 91 PRO A C 1
ATOM 671 O O . PRO A 1 91 ? -18.699 4.252 22.008 1.00 57.53 91 PRO A O 1
ATOM 674 N N . ARG A 1 92 ? -18.082 5.983 23.312 1.00 58.88 92 ARG A N 1
ATOM 675 C CA . ARG A 1 92 ? -17.736 5.210 24.523 1.00 58.88 92 ARG A CA 1
ATOM 676 C C . ARG A 1 92 ? -18.859 4.347 25.133 1.00 58.88 92 ARG A C 1
ATOM 678 O O . ARG A 1 92 ? -18.666 3.734 26.173 1.00 58.88 92 ARG A O 1
ATOM 685 N N . ALA A 1 93 ? -20.060 4.341 24.558 1.00 55.62 93 ALA A N 1
ATOM 686 C CA . ALA A 1 93 ? -21.262 3.835 25.226 1.00 55.62 93 ALA A CA 1
ATOM 687 C C . ALA A 1 93 ? -21.594 2.349 24.953 1.00 55.62 93 ALA A C 1
ATOM 689 O O . ALA A 1 93 ? -22.331 1.766 25.736 1.00 55.62 93 ALA A O 1
ATOM 69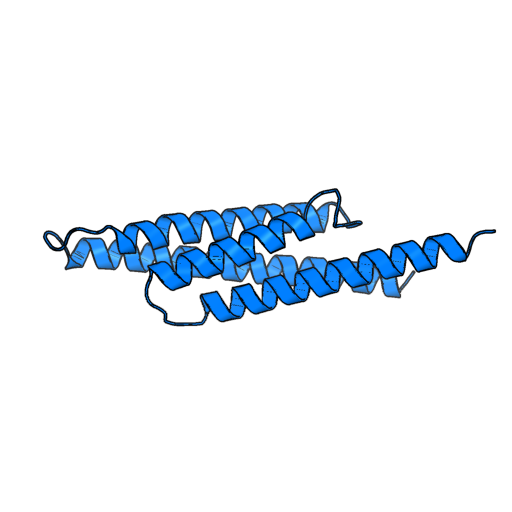0 N N . ASP A 1 94 ? -21.045 1.725 23.898 1.00 56.88 94 ASP A N 1
ATOM 691 C CA . ASP A 1 94 ? -21.320 0.322 23.488 1.00 56.88 94 ASP A CA 1
ATOM 692 C C . ASP A 1 94 ? -20.001 -0.437 23.176 1.00 56.88 94 ASP A C 1
ATOM 694 O O . ASP A 1 94 ? -19.811 -1.065 22.131 1.00 56.88 94 ASP A O 1
ATOM 698 N N . GLU A 1 95 ? -19.022 -0.274 24.066 1.00 57.47 95 GLU A N 1
ATOM 699 C CA . GLU A 1 95 ? -17.604 -0.133 23.709 1.00 57.47 95 GLU A CA 1
ATOM 700 C C . GLU A 1 95 ? -16.785 -1.431 23.606 1.00 57.47 95 GLU A C 1
ATOM 702 O O . GLU A 1 95 ? -15.700 -1.390 23.051 1.00 57.47 95 GLU A O 1
ATOM 707 N N . SER A 1 96 ? -17.233 -2.587 24.106 1.00 60.00 96 SER A N 1
ATOM 708 C CA . SER A 1 96 ? -16.391 -3.803 24.106 1.00 60.00 96 SER A CA 1
ATOM 709 C C . SER A 1 96 ? -16.597 -4.674 22.863 1.00 60.00 96 SER A C 1
ATOM 711 O O . SER A 1 96 ? -15.689 -4.829 22.052 1.00 60.00 96 SER A O 1
ATOM 713 N N . VAL A 1 97 ? -17.817 -5.175 22.648 1.00 60.19 97 VAL A N 1
ATOM 714 C CA . VAL A 1 97 ? -18.134 -6.096 21.537 1.00 60.19 97 VAL A CA 1
ATOM 715 C C . VAL A 1 97 ? -17.984 -5.418 20.170 1.00 60.19 97 VAL A C 1
ATOM 717 O O . VAL A 1 97 ? -17.466 -6.014 19.225 1.00 60.19 97 VAL A O 1
ATOM 720 N N . ARG A 1 98 ? -18.387 -4.144 20.051 1.00 69.00 98 ARG A N 1
ATOM 721 C CA . ARG A 1 98 ? -18.202 -3.377 18.808 1.00 69.00 98 ARG A CA 1
ATOM 722 C C . ARG A 1 98 ? -16.732 -3.097 18.522 1.00 69.00 98 ARG A C 1
ATOM 724 O O . ARG A 1 98 ? -16.326 -3.137 17.365 1.00 69.00 98 ARG A O 1
ATOM 731 N N . LEU A 1 99 ? -15.937 -2.835 19.554 1.00 70.25 99 LEU A N 1
ATOM 732 C CA . LEU A 1 99 ? -14.513 -2.551 19.415 1.00 70.25 99 LEU A CA 1
ATOM 733 C C . LEU A 1 99 ? -13.730 -3.798 19.010 1.00 70.25 99 LEU A C 1
ATOM 735 O O . LEU A 1 99 ? -12.843 -3.686 18.170 1.00 70.25 99 LEU A O 1
ATOM 739 N N . ASP A 1 100 ? -14.080 -4.974 19.528 1.00 76.00 100 ASP A N 1
ATOM 740 C CA . ASP A 1 100 ? -13.441 -6.228 19.122 1.00 76.00 100 ASP A CA 1
ATOM 741 C C . ASP A 1 100 ? -13.756 -6.573 17.659 1.00 76.00 100 ASP A C 1
ATOM 743 O O . ASP A 1 100 ? -12.837 -6.845 16.888 1.00 76.00 100 ASP A O 1
ATOM 747 N N . ALA A 1 101 ? -15.007 -6.405 17.217 1.00 78.81 101 ALA A N 1
ATOM 748 C CA . ALA A 1 101 ? -15.368 -6.564 15.806 1.00 78.81 101 ALA A CA 1
ATOM 749 C C . ALA A 1 101 ? -14.652 -5.550 14.887 1.00 78.81 101 ALA A C 1
ATOM 751 O O . ALA A 1 101 ? -14.264 -5.864 13.761 1.00 78.81 101 ALA A O 1
ATOM 752 N N . VAL A 1 102 ? -14.457 -4.307 15.341 1.00 75.75 102 VAL A N 1
ATOM 753 C CA . VAL A 1 102 ? -13.700 -3.293 14.586 1.00 75.75 102 VAL A CA 1
ATOM 754 C C . VAL A 1 102 ? -12.209 -3.642 14.558 1.00 75.75 102 VAL A C 1
ATOM 756 O O . VAL A 1 102 ? -11.584 -3.527 13.506 1.00 75.75 102 VAL A O 1
ATOM 759 N N . ARG A 1 103 ? -11.638 -4.129 15.665 1.00 75.88 103 ARG A N 1
ATOM 760 C CA . ARG A 1 103 ? -10.243 -4.592 15.742 1.00 75.88 103 ARG A CA 1
ATOM 761 C C . ARG A 1 103 ? -9.980 -5.781 14.826 1.00 75.88 103 ARG A C 1
ATOM 763 O O . ARG A 1 103 ? -8.960 -5.778 14.141 1.00 75.88 103 ARG A O 1
ATOM 770 N N . GLU A 1 104 ? -10.887 -6.753 14.765 1.00 81.75 104 GLU A N 1
ATOM 771 C CA . GLU A 1 104 ? -10.787 -7.872 13.821 1.00 81.75 104 GLU A CA 1
ATOM 772 C C . GLU A 1 104 ? -10.819 -7.388 12.371 1.00 81.75 104 GLU A C 1
ATOM 774 O O . GLU A 1 104 ? -9.962 -7.772 11.573 1.00 81.75 104 GLU A O 1
ATOM 779 N N . ARG A 1 105 ? -11.738 -6.474 12.028 1.00 83.50 105 ARG A N 1
ATOM 780 C CA . ARG A 1 105 ? -11.774 -5.872 10.686 1.00 83.50 105 ARG A CA 1
ATOM 781 C C . ARG A 1 105 ? -10.485 -5.112 10.368 1.00 83.50 105 ARG A C 1
ATOM 783 O O . ARG A 1 105 ? -9.961 -5.257 9.267 1.00 83.50 105 ARG A O 1
ATOM 790 N N . VAL A 1 106 ? -9.937 -4.348 11.316 1.00 80.38 106 VAL A N 1
ATOM 791 C CA . VAL A 1 106 ? -8.638 -3.670 11.164 1.00 80.38 106 VAL A CA 1
ATOM 792 C C . VAL A 1 106 ? -7.514 -4.677 10.924 1.00 80.38 106 VAL A C 1
ATOM 794 O O . VAL A 1 106 ? -6.693 -4.466 10.033 1.00 80.38 106 VAL A O 1
ATOM 797 N N . ALA A 1 107 ? -7.472 -5.770 11.688 1.00 81.12 107 ALA A N 1
ATOM 798 C CA . ALA A 1 107 ? -6.467 -6.814 11.524 1.00 81.12 107 ALA A CA 1
ATOM 799 C C . ALA A 1 107 ? -6.564 -7.474 10.139 1.00 81.12 107 ALA A C 1
ATOM 801 O O . ALA A 1 107 ? -5.541 -7.620 9.470 1.00 81.12 107 ALA A O 1
ATOM 802 N N . GLY A 1 108 ? -7.781 -7.778 9.675 1.00 84.69 108 GLY A N 1
ATOM 803 C CA . GLY A 1 108 ? -8.034 -8.292 8.328 1.00 84.69 108 GLY A CA 1
ATOM 804 C C . GLY A 1 108 ? -7.559 -7.328 7.239 1.00 84.69 108 GLY A C 1
ATOM 805 O O . GLY A 1 108 ? -6.766 -7.707 6.384 1.00 84.69 108 GLY A O 1
ATOM 806 N N . ARG A 1 109 ? -7.930 -6.044 7.321 1.00 84.94 109 ARG A N 1
ATOM 807 C CA . ARG A 1 109 ? -7.489 -5.034 6.340 1.00 84.94 109 ARG A CA 1
ATOM 808 C C . ARG A 1 109 ? -5.990 -4.782 6.357 1.00 84.94 109 ARG A C 1
ATOM 810 O O . ARG A 1 109 ? -5.397 -4.522 5.315 1.00 84.94 109 ARG A O 1
ATOM 817 N N . ARG A 1 110 ? -5.361 -4.880 7.525 1.00 79.50 110 ARG A N 1
ATOM 818 C CA . ARG A 1 110 ? -3.906 -4.811 7.639 1.00 79.50 110 ARG A CA 1
ATOM 819 C C . ARG A 1 110 ? -3.242 -6.004 6.948 1.00 79.50 110 ARG A C 1
ATOM 821 O O . ARG A 1 110 ? -2.243 -5.808 6.260 1.00 79.50 110 ARG A O 1
ATOM 828 N N . ALA A 1 111 ? -3.782 -7.213 7.106 1.00 81.50 111 ALA A N 1
ATOM 829 C CA . ALA A 1 111 ? -3.289 -8.397 6.408 1.00 81.50 111 ALA A CA 1
ATOM 830 C C . ALA A 1 111 ? -3.457 -8.270 4.882 1.00 81.50 111 ALA A C 1
ATOM 832 O O . ALA A 1 111 ? -2.494 -8.514 4.157 1.00 81.50 111 ALA A O 1
ATOM 833 N N . ASP A 1 112 ? -4.616 -7.793 4.411 1.00 84.19 112 ASP A N 1
ATOM 834 C CA . ASP A 1 112 ? -4.874 -7.512 2.989 1.00 84.19 112 ASP A CA 1
ATOM 835 C C . ASP A 1 112 ? -3.841 -6.521 2.423 1.00 84.19 112 ASP A C 1
ATOM 837 O O . ASP A 1 112 ? -3.199 -6.787 1.405 1.00 84.19 112 ASP A O 1
ATOM 841 N N . ALA A 1 113 ? -3.616 -5.397 3.117 1.00 78.31 113 ALA A N 1
ATOM 842 C CA . ALA A 1 113 ? -2.636 -4.391 2.711 1.00 78.31 113 ALA A CA 1
ATOM 843 C C . ALA A 1 113 ? -1.208 -4.961 2.661 1.00 78.31 113 ALA A C 1
ATOM 845 O O . ALA A 1 113 ? -0.469 -4.686 1.715 1.00 78.31 113 ALA A O 1
ATOM 846 N N . HIS A 1 114 ? -0.820 -5.791 3.636 1.00 80.56 114 HIS A N 1
ATOM 847 C CA . HIS A 1 114 ? 0.475 -6.475 3.616 1.00 80.56 114 HIS A CA 1
ATOM 848 C C . HIS A 1 114 ? 0.604 -7.452 2.437 1.00 80.56 114 HIS A C 1
ATOM 850 O O . HIS A 1 114 ? 1.643 -7.457 1.779 1.00 80.56 114 HIS A O 1
ATOM 856 N N . ALA A 1 115 ? -0.435 -8.228 2.117 1.00 84.12 115 ALA A N 1
ATOM 857 C CA . ALA A 1 115 ? -0.420 -9.139 0.973 1.00 84.12 115 ALA A CA 1
ATOM 858 C C . ALA A 1 115 ? -0.278 -8.380 -0.359 1.00 84.12 115 ALA A C 1
ATOM 860 O O . ALA A 1 115 ? 0.566 -8.728 -1.189 1.00 84.12 115 ALA A O 1
ATOM 861 N N . CYS A 1 116 ? -1.034 -7.293 -0.543 1.00 81.25 116 CYS A N 1
ATOM 862 C CA . CYS A 1 116 ? -0.908 -6.435 -1.721 1.00 81.25 116 CYS A CA 1
ATOM 863 C C . CYS A 1 116 ? 0.483 -5.792 -1.825 1.00 81.25 116 CYS A C 1
ATOM 865 O O . CYS A 1 116 ? 1.045 -5.738 -2.919 1.00 81.25 116 CYS A O 1
ATOM 867 N N . LEU A 1 117 ? 1.075 -5.364 -0.702 1.00 76.50 117 LEU A N 1
ATOM 868 C CA . LEU A 1 117 ? 2.446 -4.838 -0.659 1.00 76.50 117 LEU A CA 1
ATOM 869 C C . LEU A 1 117 ? 3.473 -5.879 -1.117 1.00 76.50 117 LEU A C 1
ATOM 871 O O . LEU A 1 117 ? 4.378 -5.556 -1.895 1.00 76.50 117 LEU A O 1
ATOM 875 N N . SER A 1 118 ? 3.339 -7.124 -0.656 1.00 79.88 118 SER A N 1
ATOM 876 C CA . SER A 1 118 ? 4.210 -8.230 -1.063 1.00 79.88 118 SER A CA 1
ATOM 877 C C . SER A 1 118 ? 4.078 -8.539 -2.554 1.00 79.88 118 SER A C 1
ATOM 879 O O . SER A 1 118 ? 5.097 -8.630 -3.242 1.00 79.88 118 SER A O 1
ATOM 881 N N . ASN A 1 119 ? 2.849 -8.629 -3.072 1.00 83.12 119 ASN A N 1
ATOM 882 C CA . ASN A 1 119 ? 2.592 -8.893 -4.490 1.00 83.12 119 ASN A CA 1
ATOM 883 C C . ASN A 1 119 ? 3.147 -7.779 -5.381 1.00 83.12 119 ASN A C 1
ATOM 885 O O . ASN A 1 119 ? 3.816 -8.052 -6.376 1.00 83.12 119 ASN A O 1
ATOM 889 N N . PHE A 1 120 ? 2.936 -6.522 -4.991 1.00 79.25 120 PHE A N 1
ATOM 890 C CA . PHE A 1 120 ? 3.450 -5.375 -5.727 1.00 79.25 120 PHE A CA 1
ATOM 891 C C . PHE A 1 120 ? 4.986 -5.341 -5.738 1.00 79.25 120 PHE A C 1
ATOM 893 O O . PHE A 1 120 ? 5.602 -5.137 -6.783 1.00 79.25 120 PHE A O 1
ATOM 900 N N . SER A 1 121 ? 5.621 -5.636 -4.599 1.00 77.88 121 SER A N 1
ATOM 901 C CA . SER A 1 121 ? 7.084 -5.741 -4.507 1.00 77.88 121 SER A CA 1
ATOM 902 C C . SER A 1 121 ? 7.647 -6.870 -5.379 1.00 77.88 121 SER A C 1
ATOM 904 O O . SER A 1 121 ? 8.720 -6.722 -5.968 1.00 77.88 121 SER A O 1
ATOM 906 N N . ALA A 1 122 ? 6.941 -8.000 -5.476 1.00 83.12 122 ALA A N 1
ATOM 907 C CA . ALA A 1 122 ? 7.318 -9.112 -6.345 1.00 83.12 122 ALA A CA 1
ATOM 908 C C . ALA A 1 122 ? 7.174 -8.749 -7.831 1.00 83.12 122 ALA A C 1
ATOM 910 O O . ALA A 1 122 ? 8.104 -8.984 -8.601 1.00 83.12 122 ALA A O 1
ATOM 911 N N . ALA A 1 123 ? 6.064 -8.110 -8.217 1.00 79.44 123 ALA A N 1
ATOM 912 C CA . ALA A 1 123 ? 5.846 -7.626 -9.579 1.00 79.44 123 ALA A CA 1
ATOM 913 C C . ALA A 1 123 ? 6.951 -6.648 -10.003 1.00 79.44 123 ALA A C 1
ATOM 915 O O . ALA A 1 123 ? 7.585 -6.841 -11.037 1.00 79.44 123 ALA A O 1
ATOM 916 N N . CYS A 1 124 ? 7.277 -5.674 -9.148 1.00 75.00 124 CYS A N 1
ATOM 917 C CA . CYS A 1 124 ? 8.364 -4.729 -9.402 1.00 75.00 124 CYS A CA 1
ATOM 918 C C . CYS A 1 124 ? 9.712 -5.429 -9.618 1.00 75.00 124 CYS A C 1
ATOM 920 O O . CYS A 1 124 ? 10.436 -5.117 -10.561 1.00 75.00 124 CYS A O 1
ATOM 922 N N . ARG A 1 125 ? 10.043 -6.407 -8.768 1.00 77.50 125 ARG A N 1
ATOM 923 C CA . ARG A 1 125 ? 11.286 -7.181 -8.879 1.00 77.50 125 ARG A CA 1
ATOM 924 C C . ARG A 1 125 ? 11.354 -7.976 -10.182 1.00 77.50 125 ARG A C 1
ATOM 926 O O . ARG A 1 125 ? 12.401 -7.987 -10.819 1.00 77.50 125 ARG A O 1
ATOM 933 N N . ASN A 1 126 ? 10.258 -8.618 -10.579 1.00 80.25 126 ASN A N 1
ATOM 934 C CA . ASN A 1 126 ? 10.204 -9.418 -11.803 1.00 80.25 126 ASN A CA 1
ATOM 935 C C . ASN A 1 126 ? 10.445 -8.563 -13.050 1.00 80.25 126 ASN A C 1
ATOM 937 O O . ASN A 1 126 ? 11.189 -8.981 -13.935 1.00 80.25 126 ASN A O 1
ATOM 941 N N . VAL A 1 127 ? 9.874 -7.357 -13.102 1.00 74.62 127 VAL A N 1
ATOM 942 C CA . VAL A 1 127 ? 10.120 -6.414 -14.203 1.00 74.62 127 VAL A CA 1
ATOM 943 C C . VAL A 1 127 ? 11.585 -6.000 -14.263 1.00 74.62 127 VAL A C 1
ATOM 945 O O . VAL A 1 127 ? 12.184 -6.057 -15.334 1.00 74.62 127 VAL A O 1
ATOM 948 N N . LEU A 1 128 ? 12.179 -5.642 -13.121 1.00 71.00 128 LEU A N 1
ATOM 949 C CA . LEU A 1 128 ? 13.586 -5.242 -13.058 1.00 71.00 128 LEU A CA 1
ATOM 950 C C . LEU A 1 128 ? 14.535 -6.372 -13.489 1.00 71.00 128 LEU A C 1
ATOM 952 O O . LEU A 1 128 ? 15.496 -6.110 -14.203 1.00 71.00 128 LEU A O 1
ATOM 956 N N . LEU A 1 129 ? 14.254 -7.623 -13.105 1.00 75.50 129 LEU A N 1
ATOM 957 C CA . LEU A 1 129 ? 15.043 -8.784 -13.535 1.00 75.50 129 LEU A CA 1
ATOM 958 C C . LEU A 1 129 ? 14.951 -9.003 -15.052 1.00 75.50 129 LEU A C 1
ATOM 960 O O . LEU A 1 129 ? 15.978 -9.120 -15.708 1.00 75.50 129 LEU A O 1
ATOM 964 N N . ARG A 1 130 ? 13.739 -8.963 -15.627 1.00 72.50 130 ARG A N 1
ATOM 965 C CA . ARG A 1 130 ? 13.536 -9.113 -17.082 1.00 72.50 130 ARG A CA 1
ATOM 966 C C . ARG A 1 130 ? 14.245 -8.023 -17.894 1.00 72.50 130 ARG A C 1
ATOM 968 O O . ARG A 1 130 ? 14.695 -8.292 -19.003 1.00 72.50 130 ARG A O 1
ATOM 975 N N . GLN A 1 131 ? 14.336 -6.806 -17.357 1.00 65.31 131 GLN A N 1
ATOM 976 C CA . GLN A 1 131 ? 15.048 -5.697 -18.000 1.00 65.31 131 GLN A CA 1
ATOM 977 C C . GLN A 1 131 ? 16.575 -5.800 -17.893 1.00 65.31 131 GLN A C 1
ATOM 979 O O . GLN A 1 131 ? 17.257 -5.216 -18.724 1.00 65.31 131 GLN A O 1
ATOM 984 N N . GLY A 1 132 ? 17.114 -6.508 -16.896 1.00 58.59 132 GLY A N 1
ATOM 985 C CA . GLY A 1 132 ? 18.556 -6.753 -16.771 1.00 58.59 132 GLY A CA 1
ATOM 986 C C . GLY A 1 132 ? 19.084 -7.852 -17.702 1.00 58.59 132 GLY A C 1
ATOM 987 O O . GLY A 1 132 ? 20.276 -7.867 -17.997 1.00 58.59 132 GLY A O 1
ATOM 988 N N . ASP A 1 133 ? 18.198 -8.737 -18.167 1.00 56.16 133 ASP A N 1
ATOM 989 C CA . ASP A 1 133 ? 18.509 -9.844 -19.084 1.00 56.16 133 ASP A CA 1
ATOM 990 C C . ASP A 1 133 ? 18.362 -9.474 -20.581 1.00 56.16 133 ASP A C 1
ATOM 992 O O . ASP A 1 133 ? 18.676 -10.300 -21.441 1.00 56.16 133 ASP A O 1
ATOM 996 N N . SER A 1 134 ? 17.864 -8.269 -20.901 1.00 47.47 134 SER A N 1
ATOM 997 C CA . SER A 1 134 ? 17.642 -7.762 -22.275 1.00 47.47 134 SER A CA 1
ATOM 998 C C . SER A 1 134 ? 18.700 -6.746 -22.700 1.00 47.47 134 SER A C 1
ATOM 1000 O O . SER A 1 134 ? 19.067 -6.760 -23.897 1.00 47.47 134 SER A O 1
#

Sequence (134 aa):
MGASGAAQVYGAISRTYAELATALSALHTVLAERRPVQELVERVEERRLRLSVAVGPTAMPGPEEVADVACALIGAIDAFVVVYRELAVLPRADESVRLDAVRERVAGRRADAHACLSNFSAACRNVLLRQGDS

pLDDT: mean 71.56, std 9.75, range [43.69, 85.88]

Foldseek 3Di:
DPVVVVVVVVVLQVVLVVLLVVLLVQLVVLLPDDDDLVVSLVSLVVSLVSLCVSLDPVRHPADPQLNVLSVQLSVLSVQLSVLSVCLVVDDPPVDDPVNVVSVVSNVVSSVSNVVSSVSSVVRSVVRVVVVVVD

Secondary structure (DSSP, 8-state):
--HHHHHHHHHHHHHHHHHHHHHHHHHHHHHHS---HHHHHHHHHHHHHHHHHHHSTTT----HHHHHHHHHHHHHHHHHHHHHHHHHH--TTSTTHHHHHHHHHHHHHHHHHHHHHHHHHHHHHHHHHHHH--